Protein AF-A0A3D2V250-F1 (afdb_monomer_lite)

Secondary structure (DSSP, 8-state):
--------HHHHHHHHHHHHTSPPTTSPPP--EEE-TTS-EEEGGGGTTS----------

Radius of gyration: 16.75 Å; chains: 1; bounding box: 35×28×45 Å

Sequence (60 aa):
ISALFTLPVCAQQRRDQFAKNLPAVGAPLPNVEIFDDRGQVLPTEELKGNYTVLVFGCMT

pLDDT: mean 71.97, std 12.06, range [41.84, 85.56]

Foldseek 3Di:
DDDDDPDPPVVVVVVVVVVVPDDDVVGDDDFDFDADPVRDTDGCVVCPPPDDDDDDDDDD

Structure (mmCIF, N/CA/C/O backbone):
data_AF-A0A3D2V250-F1
#
_entry.id   AF-A0A3D2V250-F1
#
loop_
_atom_site.group_PDB
_atom_site.id
_atom_site.type_symbol
_atom_site.label_atom_id
_atom_site.label_alt_id
_atom_site.label_comp_id
_atom_site.label_asym_id
_atom_site.label_entity_id
_atom_site.label_seq_id
_atom_site.pdbx_PDB_ins_code
_atom_site.Cartn_x
_atom_site.Cartn_y
_atom_site.Cartn_z
_atom_site.occupancy
_atom_site.B_iso_or_equiv
_atom_site.auth_seq_id
_atom_site.auth_comp_id
_atom_site.auth_asym_id
_atom_site.auth_atom_id
_atom_site.pdbx_PDB_model_num
ATOM 1 N N . ILE A 1 1 ? 17.512 12.169 -35.567 1.00 47.72 1 ILE A N 1
ATOM 2 C CA . ILE A 1 1 ? 17.426 11.184 -34.462 1.00 47.72 1 ILE A CA 1
ATOM 3 C C . ILE A 1 1 ? 18.211 11.838 -33.326 1.00 47.72 1 ILE A C 1
ATOM 5 O O . ILE A 1 1 ? 19.417 11.919 -33.442 1.00 47.72 1 ILE A O 1
ATOM 9 N N . SER A 1 2 ? 17.648 12.621 -32.412 1.00 41.84 2 SER A N 1
ATOM 10 C CA . SER A 1 2 ? 16.596 12.277 -31.462 1.00 41.84 2 SER A CA 1
ATOM 11 C C . SER A 1 2 ? 16.042 13.577 -30.877 1.00 41.84 2 SER A C 1
ATOM 13 O O . SER A 1 2 ? 16.777 14.338 -30.254 1.00 41.84 2 SER A O 1
ATOM 15 N N . ALA A 1 3 ? 14.759 13.838 -31.091 1.00 48.69 3 ALA A N 1
ATOM 16 C CA . ALA A 1 3 ? 14.007 14.752 -30.249 1.00 48.69 3 ALA A CA 1
ATOM 17 C C . ALA A 1 3 ? 13.234 13.900 -29.236 1.00 48.69 3 ALA A C 1
ATOM 19 O O . ALA A 1 3 ? 12.807 12.801 -29.584 1.00 48.69 3 ALA A O 1
ATOM 20 N N . LEU A 1 4 ? 13.009 14.467 -28.048 1.00 59.72 4 LEU A N 1
ATOM 21 C CA . LEU A 1 4 ? 12.029 14.039 -27.044 1.00 59.72 4 LEU A CA 1
ATOM 22 C C . LEU A 1 4 ? 12.445 12.822 -26.209 1.00 59.72 4 LEU A C 1
ATOM 24 O O . LEU A 1 4 ? 12.352 11.701 -26.676 1.00 59.72 4 LEU A O 1
ATOM 28 N N . PHE A 1 5 ? 12.820 13.049 -24.946 1.00 46.06 5 PHE A N 1
ATOM 29 C CA . PHE A 1 5 ? 12.274 12.292 -23.806 1.00 46.06 5 PHE A CA 1
ATOM 30 C C . PHE A 1 5 ? 12.612 12.994 -22.477 1.00 46.06 5 PHE A C 1
ATOM 32 O O . PHE A 1 5 ? 13.122 12.397 -21.534 1.00 46.06 5 PHE A O 1
ATOM 39 N N . THR A 1 6 ? 12.317 14.292 -22.373 1.00 50.38 6 THR A N 1
ATOM 40 C CA . THR A 1 6 ? 12.254 14.946 -21.058 1.00 50.38 6 THR A CA 1
ATOM 41 C C . THR A 1 6 ? 10.896 14.613 -20.446 1.00 50.38 6 THR A C 1
ATOM 43 O O . THR A 1 6 ? 9.973 15.423 -20.463 1.00 50.38 6 THR A O 1
ATOM 46 N N . LEU A 1 7 ? 10.735 13.379 -19.960 1.00 53.50 7 LEU A N 1
ATOM 47 C CA . LEU A 1 7 ? 9.659 13.087 -19.016 1.00 53.50 7 LEU A CA 1
ATOM 48 C C . LEU A 1 7 ? 9.889 13.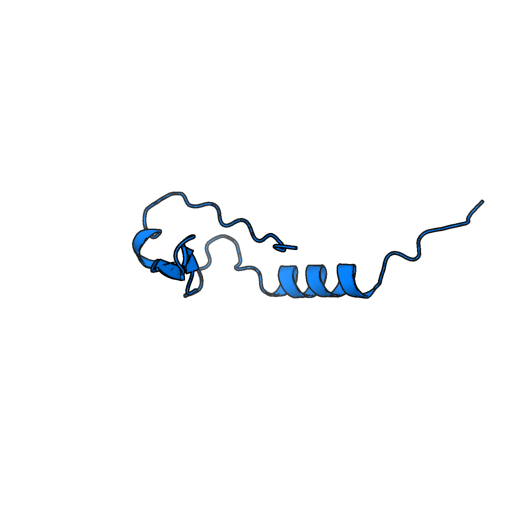925 -17.750 1.00 53.50 7 LEU A C 1
ATOM 50 O O . LEU A 1 7 ? 11.042 14.167 -17.381 1.00 53.50 7 LEU A O 1
ATOM 54 N N . PRO A 1 8 ? 8.825 14.385 -17.071 1.00 51.38 8 PRO A N 1
ATOM 55 C CA . PRO A 1 8 ? 8.976 15.250 -15.916 1.00 51.38 8 PRO A CA 1
ATOM 56 C C . PRO A 1 8 ? 9.706 14.467 -14.825 1.00 51.38 8 PRO A C 1
ATOM 58 O O . PRO A 1 8 ? 9.178 13.489 -14.291 1.00 51.38 8 PRO A O 1
ATOM 61 N N . VAL A 1 9 ? 10.915 14.914 -14.477 1.00 56.91 9 VAL A N 1
ATOM 62 C CA . VAL A 1 9 ? 11.753 14.349 -13.404 1.00 56.91 9 VAL A CA 1
ATOM 63 C C . VAL A 1 9 ? 10.946 14.152 -12.106 1.00 56.91 9 VAL A C 1
ATOM 65 O O . VAL A 1 9 ? 11.142 13.180 -11.380 1.00 56.91 9 VAL A O 1
ATOM 68 N N . CYS A 1 10 ? 9.939 15.002 -11.879 1.00 51.78 10 CYS A N 1
ATOM 69 C CA . CYS A 1 10 ? 9.022 14.947 -10.743 1.00 51.78 10 CYS A CA 1
ATOM 70 C C . CYS A 1 10 ? 8.168 13.664 -10.666 1.00 51.78 10 CYS A C 1
ATOM 72 O O . CYS A 1 10 ? 7.890 13.183 -9.568 1.00 51.78 10 CYS A O 1
ATOM 74 N N . ALA A 1 11 ? 7.739 13.091 -11.796 1.00 58.72 11 ALA A N 1
ATOM 75 C CA . ALA A 1 11 ? 6.904 11.882 -11.805 1.00 58.72 11 ALA A CA 1
ATOM 76 C C . ALA A 1 11 ? 7.724 10.592 -11.635 1.00 58.72 11 ALA A C 1
ATOM 78 O O . ALA A 1 11 ? 7.209 9.585 -11.146 1.00 58.72 11 ALA A O 1
ATOM 79 N N . GLN A 1 12 ? 8.996 10.615 -12.038 1.00 59.16 12 GLN A N 1
ATOM 80 C CA . GLN A 1 12 ? 9.923 9.503 -11.831 1.00 59.16 12 GLN A CA 1
ATOM 81 C C . GLN A 1 12 ? 10.389 9.458 -10.368 1.00 59.16 12 GLN A C 1
ATOM 83 O O . GLN A 1 12 ? 10.305 8.416 -9.726 1.00 59.16 12 GLN A O 1
ATOM 88 N N . GLN A 1 13 ? 10.746 10.612 -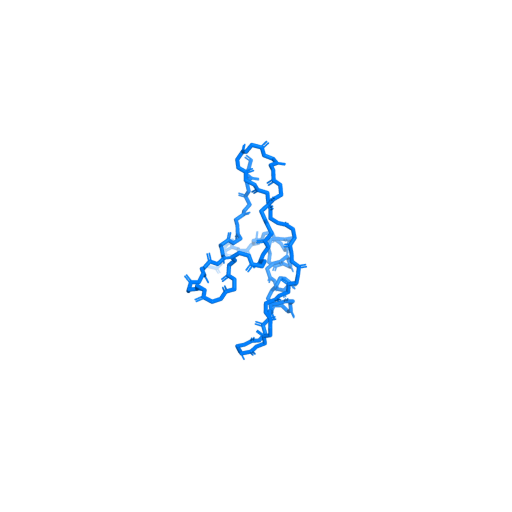9.796 1.00 60.16 13 GLN A N 1
ATOM 89 C CA . GLN A 1 13 ? 11.265 10.702 -8.430 1.00 60.16 13 GLN A CA 1
ATOM 90 C C . GLN A 1 13 ? 10.260 10.232 -7.361 1.00 60.16 13 GLN A C 1
ATOM 92 O O . GLN A 1 13 ? 10.653 9.560 -6.408 1.00 60.16 13 GLN A O 1
ATOM 97 N N . ARG A 1 14 ? 8.955 10.512 -7.530 1.00 65.88 14 ARG A N 1
ATOM 98 C CA . ARG A 1 14 ? 7.910 9.993 -6.621 1.00 65.88 14 ARG A CA 1
ATOM 99 C C . ARG A 1 14 ? 7.743 8.476 -6.707 1.00 65.88 14 ARG A C 1
ATOM 101 O O . ARG A 1 14 ? 7.520 7.844 -5.680 1.00 65.88 14 ARG A O 1
ATOM 108 N N . ARG A 1 15 ? 7.875 7.886 -7.901 1.00 66.12 15 ARG A N 1
ATOM 109 C CA . ARG A 1 15 ? 7.816 6.425 -8.070 1.00 66.12 15 ARG A CA 1
ATOM 110 C C . ARG A 1 15 ? 9.005 5.737 -7.411 1.00 66.12 15 ARG A C 1
ATOM 112 O O . ARG A 1 15 ? 8.808 4.763 -6.694 1.00 66.12 15 ARG A O 1
ATOM 119 N N . ASP A 1 16 ? 10.206 6.279 -7.583 1.00 70.00 16 ASP A N 1
ATOM 120 C CA . ASP A 1 16 ? 11.418 5.695 -6.998 1.00 70.00 16 ASP A CA 1
ATOM 121 C C . ASP A 1 16 ? 11.429 5.808 -5.464 1.00 70.00 16 ASP A C 1
ATOM 123 O O . ASP A 1 16 ? 11.884 4.898 -4.773 1.00 70.00 16 ASP A O 1
ATOM 127 N N . GLN A 1 17 ? 10.895 6.902 -4.909 1.00 70.94 17 GLN A N 1
ATOM 128 C CA . GLN A 1 17 ? 10.689 7.033 -3.462 1.00 70.94 17 GLN A CA 1
ATOM 129 C C . GLN A 1 17 ? 9.611 6.078 -2.940 1.00 70.94 17 GLN A C 1
ATOM 131 O O . GLN A 1 17 ? 9.801 5.472 -1.890 1.00 70.94 17 GLN A O 1
ATOM 136 N N . PHE A 1 18 ? 8.511 5.906 -3.676 1.00 71.38 18 PHE A N 1
ATOM 137 C CA . PHE A 1 18 ? 7.462 4.957 -3.314 1.00 71.38 18 PHE A CA 1
ATOM 138 C C . PHE A 1 18 ? 7.995 3.520 -3.288 1.00 71.38 18 PHE A C 1
ATOM 140 O O . PHE A 1 18 ? 7.807 2.819 -2.300 1.00 71.38 18 PHE A O 1
ATOM 147 N N . ALA A 1 19 ? 8.751 3.116 -4.314 1.00 72.50 19 ALA A N 1
ATOM 148 C CA . ALA A 1 19 ? 9.344 1.784 -4.406 1.00 72.50 19 ALA A CA 1
ATOM 149 C C . ALA A 1 19 ? 10.290 1.457 -3.237 1.00 72.50 19 ALA A C 1
ATOM 151 O O . ALA A 1 19 ? 10.332 0.316 -2.786 1.00 72.50 19 ALA A O 1
ATOM 152 N N . LYS A 1 20 ? 11.020 2.452 -2.715 1.00 75.44 20 LYS A N 1
ATOM 1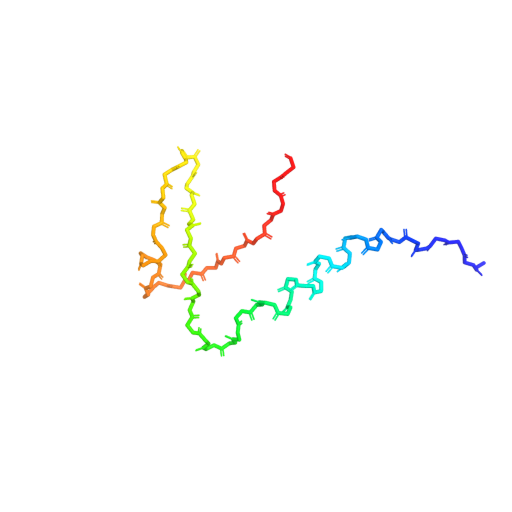53 C CA . LYS A 1 20 ? 11.915 2.284 -1.555 1.00 75.44 20 LYS A CA 1
ATOM 154 C C . LYS A 1 20 ? 11.178 2.041 -0.239 1.00 75.44 20 LYS A C 1
ATOM 156 O O . LYS A 1 20 ? 11.754 1.443 0.662 1.00 75.44 20 LYS A O 1
ATOM 161 N N . ASN A 1 21 ? 9.935 2.503 -0.138 1.00 76.12 21 ASN A N 1
ATOM 162 C CA . ASN A 1 21 ? 9.119 2.400 1.070 1.00 76.12 21 ASN A CA 1
ATOM 163 C C . ASN A 1 21 ? 8.096 1.258 0.991 1.00 76.12 21 ASN A C 1
ATOM 165 O O . ASN A 1 21 ? 7.262 1.121 1.886 1.00 76.12 21 ASN A O 1
ATOM 169 N N . LEU A 1 22 ? 8.136 0.451 -0.075 1.00 78.38 22 LEU A N 1
ATOM 170 C CA . LEU A 1 22 ? 7.279 -0.719 -0.184 1.00 78.38 22 LEU A CA 1
ATOM 171 C C . LEU A 1 22 ? 7.698 -1.776 0.845 1.00 78.38 22 LEU A C 1
ATOM 173 O O . LEU A 1 22 ? 8.893 -2.054 0.993 1.00 78.38 22 LEU A O 1
ATOM 177 N N . PRO A 1 23 ? 6.733 -2.398 1.539 1.00 79.12 23 PRO A N 1
ATOM 178 C CA . PRO A 1 23 ? 7.032 -3.521 2.409 1.00 79.12 23 PRO A CA 1
ATOM 179 C C . PRO A 1 23 ? 7.627 -4.671 1.589 1.00 79.12 23 PRO A C 1
ATOM 181 O O . PRO A 1 23 ? 7.180 -4.971 0.479 1.00 79.12 23 PRO A O 1
ATOM 184 N N . ALA A 1 24 ? 8.649 -5.322 2.144 1.00 82.44 24 ALA A N 1
ATOM 185 C CA . ALA A 1 24 ? 9.230 -6.512 1.540 1.00 82.44 24 ALA A CA 1
ATOM 186 C C . ALA A 1 24 ? 8.222 -7.674 1.542 1.00 82.44 24 ALA A C 1
ATOM 188 O O . ALA A 1 24 ? 7.317 -7.738 2.376 1.00 82.44 24 ALA A O 1
ATOM 189 N N . VAL A 1 25 ? 8.398 -8.633 0.632 1.00 81.44 25 VAL A N 1
ATOM 190 C CA . VAL A 1 25 ? 7.575 -9.850 0.615 1.00 81.44 25 VAL A CA 1
ATOM 191 C C . VAL A 1 25 ? 7.732 -10.591 1.947 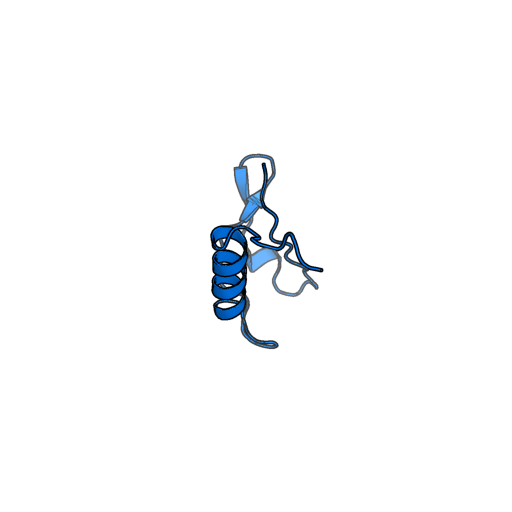1.00 81.44 25 VAL A C 1
ATOM 193 O O . VAL A 1 25 ? 8.849 -10.871 2.377 1.00 81.44 25 VAL A O 1
ATOM 196 N N . GLY A 1 26 ? 6.608 -10.893 2.601 1.00 81.19 26 GLY A N 1
ATOM 197 C CA . GLY A 1 26 ? 6.575 -11.537 3.919 1.00 81.19 26 GLY A CA 1
ATOM 198 C C . GLY A 1 26 ? 6.730 -10.581 5.108 1.00 81.19 26 GLY A C 1
ATOM 199 O O . GLY A 1 26 ? 6.585 -11.020 6.247 1.00 81.19 26 GLY A O 1
ATOM 200 N N . ALA A 1 27 ? 6.982 -9.288 4.875 1.00 82.56 27 ALA A N 1
ATOM 201 C CA . ALA A 1 27 ? 6.915 -8.286 5.931 1.00 82.56 27 ALA A CA 1
ATOM 202 C C . ALA A 1 27 ? 5.456 -8.081 6.386 1.00 82.56 27 ALA A C 1
ATOM 204 O O . ALA A 1 27 ? 4.534 -8.209 5.572 1.00 82.56 27 ALA A O 1
ATOM 205 N N . PRO A 1 28 ? 5.222 -7.754 7.671 1.00 79.25 28 PRO A N 1
ATOM 206 C CA . PRO A 1 28 ? 3.889 -7.405 8.137 1.00 79.25 28 PRO A CA 1
ATOM 207 C C . PRO A 1 28 ? 3.367 -6.184 7.376 1.00 79.25 28 PRO A C 1
ATOM 209 O O . PRO A 1 28 ? 4.116 -5.250 7.078 1.00 79.25 28 PRO A O 1
ATOM 212 N N . LEU A 1 29 ? 2.068 -6.194 7.074 1.00 77.00 29 LEU A N 1
ATOM 213 C CA . LEU A 1 29 ? 1.404 -5.057 6.450 1.00 77.00 29 LEU A CA 1
ATOM 214 C C . LEU A 1 29 ? 1.509 -3.836 7.388 1.00 77.00 29 LEU A C 1
ATOM 216 O O . LEU A 1 29 ? 1.239 -3.985 8.586 1.00 77.00 29 LEU A O 1
ATOM 220 N N . PRO A 1 30 ? 1.919 -2.653 6.892 1.00 74.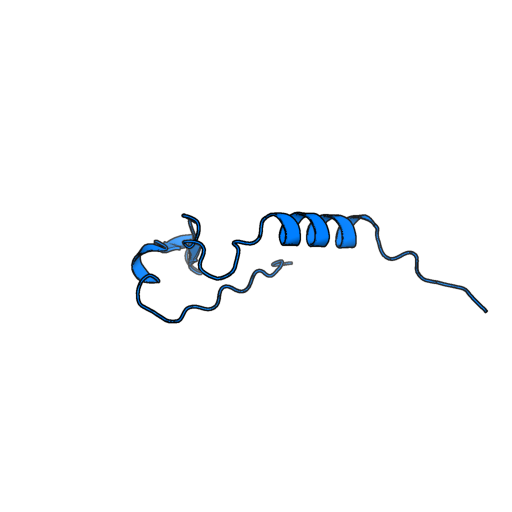44 30 PRO A N 1
ATOM 221 C CA . PRO A 1 30 ? 2.013 -1.462 7.724 1.00 74.44 30 PRO A CA 1
ATOM 222 C C . PRO A 1 30 ? 0.634 -1.071 8.256 1.00 74.44 30 PRO A C 1
ATOM 224 O O . PRO A 1 30 ? -0.381 -1.284 7.592 1.00 74.44 30 PRO A O 1
ATOM 227 N N . ASN A 1 31 ? 0.604 -0.475 9.449 1.00 75.31 31 ASN A N 1
ATOM 228 C CA . ASN A 1 31 ? -0.629 0.076 9.989 1.00 75.31 31 ASN A CA 1
ATOM 229 C C . ASN A 1 31 ? -0.965 1.360 9.221 1.00 75.31 31 ASN A C 1
ATOM 231 O O . ASN A 1 31 ? -0.318 2.388 9.419 1.00 75.31 31 ASN A O 1
ATOM 235 N N . VAL A 1 32 ? -1.910 1.263 8.290 1.00 76.56 32 VAL A N 1
ATOM 236 C CA . VAL A 1 32 ? -2.381 2.378 7.468 1.00 76.56 32 VAL A CA 1
ATOM 237 C C . VAL A 1 32 ? -3.854 2.626 7.758 1.00 76.56 32 VAL A C 1
ATOM 239 O O . VAL A 1 32 ? -4.633 1.686 7.909 1.00 76.56 32 VAL A O 1
ATOM 242 N N . GLU A 1 33 ? -4.234 3.896 7.844 1.00 78.94 33 GLU A N 1
ATOM 243 C CA . GLU A 1 33 ? -5.636 4.298 7.913 1.00 78.94 33 GLU A CA 1
ATOM 244 C C . GLU A 1 33 ? -6.160 4.425 6.483 1.00 78.94 33 GLU A C 1
ATOM 246 O O . GLU A 1 33 ? -5.658 5.225 5.690 1.00 78.94 33 GLU A O 1
ATOM 251 N N . ILE A 1 34 ? -7.129 3.582 6.136 1.00 82.75 34 ILE A N 1
ATOM 252 C CA . ILE A 1 34 ? -7.799 3.598 4.836 1.00 82.75 34 ILE A CA 1
ATOM 253 C C . ILE A 1 34 ? -9.159 4.253 5.050 1.00 82.75 34 ILE A C 1
ATOM 255 O O . ILE A 1 34 ? -9.777 4.054 6.091 1.00 82.75 34 ILE A O 1
ATOM 259 N N . PHE A 1 35 ? -9.624 5.034 4.081 1.00 83.44 35 PHE A N 1
ATOM 260 C CA . PHE A 1 35 ? -10.949 5.643 4.122 1.00 83.44 35 PHE A CA 1
ATOM 261 C C . PHE A 1 35 ? -11.824 5.053 3.020 1.00 83.44 35 PHE A C 1
ATOM 263 O O . PHE A 1 35 ? -11.340 4.814 1.911 1.00 83.44 35 PHE A O 1
ATOM 270 N N . ASP A 1 36 ? -13.095 4.807 3.329 1.00 82.44 36 ASP A N 1
ATOM 271 C CA . ASP A 1 36 ? -14.092 4.424 2.332 1.00 82.44 36 ASP A CA 1
ATOM 272 C C . ASP A 1 36 ? -14.566 5.634 1.499 1.00 82.44 36 ASP A C 1
ATOM 274 O O . ASP A 1 36 ? -14.136 6.776 1.688 1.00 82.44 36 ASP A O 1
ATOM 278 N N . ASP A 1 37 ? -15.478 5.388 0.559 1.00 82.62 37 ASP A N 1
ATOM 279 C CA . ASP A 1 37 ? -16.084 6.411 -0.302 1.00 82.62 37 ASP A CA 1
ATOM 280 C C . ASP A 1 37 ? -16.911 7.459 0.465 1.00 82.62 37 ASP A C 1
ATOM 282 O O . ASP A 1 37 ? -17.224 8.525 -0.068 1.00 82.62 37 ASP A O 1
ATOM 286 N N . ARG A 1 38 ? -17.251 7.175 1.723 1.00 84.88 38 ARG A N 1
ATOM 287 C CA . ARG A 1 38 ? -17.994 8.047 2.639 1.00 84.88 38 ARG A CA 1
ATOM 288 C C . ARG A 1 38 ? -17.074 8.762 3.630 1.00 84.88 38 ARG A C 1
ATOM 290 O O . ARG A 1 38 ? -17.570 9.531 4.454 1.00 84.88 38 ARG A O 1
ATOM 297 N N . GLY A 1 39 ? -15.761 8.536 3.550 1.00 83.50 39 GLY A N 1
ATOM 298 C CA . GLY A 1 39 ? -14.765 9.101 4.456 1.00 83.50 39 GLY A CA 1
ATOM 299 C C . GLY A 1 39 ? -14.709 8.424 5.826 1.00 83.50 39 GLY A C 1
ATOM 300 O O . GLY A 1 39 ? -14.159 9.007 6.758 1.00 83.50 39 GLY A O 1
ATOM 301 N N . GLN A 1 40 ? -15.277 7.226 5.977 1.00 84.06 40 GLN A N 1
ATOM 302 C CA . GLN A 1 40 ? -15.162 6.443 7.205 1.00 84.06 40 GLN A CA 1
ATOM 303 C C . GLN A 1 40 ? -13.852 5.670 7.233 1.00 84.06 40 GLN A C 1
ATOM 305 O O . GLN A 1 40 ? -13.400 5.156 6.211 1.00 84.06 40 GLN A O 1
ATOM 310 N N . VAL A 1 41 ? -13.259 5.570 8.422 1.00 85.56 41 VAL A N 1
ATOM 311 C CA . VAL A 1 41 ? -12.037 4.791 8.632 1.00 85.56 41 VAL A CA 1
ATOM 312 C C . VAL A 1 41 ? -12.357 3.309 8.474 1.00 85.56 41 VAL A C 1
ATOM 314 O O . VAL A 1 41 ? -13.182 2.764 9.206 1.00 85.56 41 VAL A O 1
ATOM 317 N N . LEU A 1 42 ? -11.663 2.660 7.547 1.00 80.88 42 LEU A N 1
ATOM 318 C CA . LEU A 1 42 ? -11.635 1.219 7.379 1.00 80.88 42 LEU A CA 1
ATOM 319 C C . LEU A 1 42 ? -10.346 0.692 8.027 1.00 80.88 42 LEU A C 1
ATOM 321 O O . LEU A 1 42 ? -9.247 0.961 7.523 1.00 80.88 42 LEU A O 1
ATOM 325 N N . PRO A 1 43 ? -10.444 -0.016 9.165 1.00 76.56 43 PRO A N 1
ATOM 326 C CA . PRO A 1 43 ? -9.272 -0.502 9.870 1.00 76.56 43 PRO A CA 1
ATOM 327 C C . PRO A 1 43 ? -8.607 -1.631 9.079 1.00 76.56 43 PRO A C 1
ATOM 329 O O . PRO A 1 43 ? -9.235 -2.607 8.667 1.00 76.56 43 PRO A O 1
ATOM 332 N N . THR A 1 44 ? -7.292 -1.523 8.905 1.00 75.81 44 THR A N 1
ATOM 333 C CA . THR A 1 44 ? -6.486 -2.515 8.179 1.00 75.81 44 THR A CA 1
ATOM 334 C C . THR A 1 44 ? -6.487 -3.886 8.879 1.00 75.81 44 THR A C 1
ATOM 336 O O . THR A 1 44 ? -6.181 -4.911 8.269 1.00 75.81 44 THR A O 1
ATOM 339 N N . GLU A 1 45 ? -6.886 -3.946 10.153 1.00 77.88 45 GLU A N 1
ATOM 340 C CA . GLU A 1 45 ? -7.164 -5.172 10.906 1.00 77.88 45 GLU A CA 1
ATOM 341 C C . GLU A 1 45 ? -8.191 -6.076 10.227 1.00 77.88 45 GLU A C 1
ATOM 343 O O . GLU A 1 45 ? -8.007 -7.290 10.237 1.00 77.88 45 GLU A O 1
ATOM 348 N N . GLU A 1 46 ? -9.228 -5.509 9.611 1.00 77.25 46 GLU A N 1
ATOM 349 C CA . GLU A 1 46 ? -10.276 -6.280 8.926 1.00 77.25 46 GLU A CA 1
ATOM 350 C C . GLU A 1 46 ? -9.753 -6.980 7.660 1.00 77.25 46 GLU A C 1
ATOM 352 O O . GLU A 1 46 ? -10.317 -7.971 7.192 1.00 77.25 46 GLU A O 1
ATOM 357 N N . LEU A 1 47 ? -8.624 -6.506 7.127 1.00 77.75 47 LEU A N 1
ATOM 358 C CA . LEU A 1 47 ? -7.947 -7.095 5.972 1.00 77.75 47 LEU A CA 1
ATOM 359 C C . LEU A 1 47 ? -7.033 -8.264 6.376 1.00 77.75 47 LEU A C 1
ATOM 361 O O . LEU A 1 47 ? -6.625 -9.058 5.523 1.00 77.75 47 LEU A O 1
ATOM 365 N N . LYS A 1 48 ? -6.703 -8.404 7.670 1.00 77.88 48 LYS A N 1
ATOM 366 C CA . LYS A 1 48 ? -5.839 -9.482 8.172 1.00 77.88 48 LYS A CA 1
ATOM 367 C C . LYS A 1 48 ? -6.568 -10.825 8.063 1.00 77.88 48 LYS A C 1
ATOM 369 O O . LYS A 1 48 ? -7.706 -10.971 8.488 1.00 77.88 48 LYS A O 1
ATOM 374 N N . GLY A 1 49 ? -5.889 -11.827 7.505 1.00 81.56 49 GLY A N 1
ATOM 375 C CA . GLY A 1 49 ? -6.461 -13.160 7.262 1.00 81.56 49 GLY A CA 1
ATOM 376 C C . GLY A 1 49 ? -7.158 -13.313 5.907 1.00 81.56 49 GLY A C 1
ATOM 377 O O . GLY A 1 49 ? -7.417 -14.441 5.496 1.00 81.56 49 GLY A O 1
ATOM 378 N N . ASN A 1 50 ? -7.371 -12.213 5.177 1.00 81.38 50 ASN A N 1
ATOM 379 C CA . ASN A 1 50 ? -7.912 -12.217 3.821 1.00 81.38 50 ASN A CA 1
ATOM 380 C C . ASN A 1 50 ? -6.811 -11.939 2.7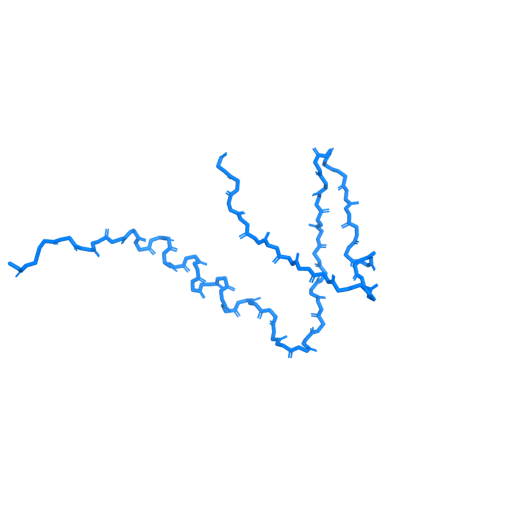89 1.00 81.38 50 ASN A C 1
ATOM 382 O O . ASN A 1 50 ? -5.888 -11.157 3.032 1.00 81.38 50 ASN A O 1
ATOM 386 N N . TYR A 1 51 ? -6.913 -12.553 1.606 1.00 82.38 51 TYR A N 1
ATOM 387 C CA . TYR A 1 51 ? -6.044 -12.197 0.484 1.00 82.38 51 TYR A CA 1
ATOM 388 C C . TYR A 1 51 ? -6.464 -10.829 -0.060 1.00 82.38 51 TYR A C 1
ATOM 390 O O . TYR A 1 51 ? -7.503 -10.700 -0.704 1.00 82.38 51 TYR A O 1
ATOM 398 N N . THR A 1 52 ? -5.654 -9.812 0.222 1.00 81.19 52 THR A N 1
ATOM 399 C CA . THR A 1 52 ? -5.981 -8.412 -0.058 1.00 81.19 52 THR A CA 1
ATOM 400 C C . THR A 1 52 ? -4.957 -7.804 -1.010 1.00 81.19 52 THR A C 1
ATOM 402 O O . THR A 1 52 ? -3.752 -7.938 -0.801 1.00 81.19 52 THR A O 1
ATOM 405 N N . VAL A 1 53 ? -5.433 -7.103 -2.042 1.00 82.94 53 VAL A N 1
ATOM 406 C CA . VAL A 1 53 ? -4.595 -6.364 -2.997 1.00 82.94 53 VAL A CA 1
ATOM 407 C C . VAL A 1 53 ? -4.802 -4.869 -2.779 1.00 82.94 53 VAL A C 1
ATOM 409 O O . VAL A 1 53 ? -5.904 -4.363 -2.976 1.00 82.94 53 VAL A O 1
ATOM 412 N N . LEU A 1 54 ? -3.741 -4.159 -2.390 1.00 80.31 54 LEU A N 1
ATOM 413 C CA . LEU A 1 54 ? -3.758 -2.703 -2.236 1.00 80.31 54 LEU A CA 1
ATOM 414 C C . LEU A 1 54 ? -3.246 -2.040 -3.516 1.00 80.31 54 LEU A C 1
ATOM 416 O O . LEU A 1 54 ? -2.100 -2.248 -3.917 1.00 80.31 54 LEU A O 1
ATOM 420 N N . VAL A 1 55 ? -4.094 -1.231 -4.149 1.00 81.56 55 VAL A N 1
ATOM 421 C CA . VAL A 1 55 ? -3.754 -0.486 -5.365 1.00 81.56 55 VAL A CA 1
ATOM 422 C C . VAL A 1 55 ? -3.679 0.996 -5.030 1.00 81.56 55 VAL A C 1
ATOM 424 O O . VAL A 1 55 ? -4.677 1.616 -4.678 1.00 81.56 55 VAL A O 1
ATOM 427 N N . PHE A 1 56 ? -2.488 1.576 -5.164 1.00 77.88 56 PHE A N 1
ATOM 428 C CA . PHE A 1 56 ? -2.271 3.004 -4.957 1.00 77.88 56 PHE A CA 1
ATOM 429 C C . PHE A 1 56 ? -2.361 3.735 -6.298 1.00 77.88 56 PHE A C 1
ATOM 431 O O . PHE A 1 56 ? -1.495 3.587 -7.161 1.00 77.88 56 PHE A O 1
ATOM 438 N N . GLY A 1 57 ? -3.424 4.518 -6.470 1.00 75.50 57 GLY A N 1
ATOM 439 C CA . GLY A 1 57 ? -3.627 5.410 -7.608 1.00 75.50 57 GLY A CA 1
ATOM 440 C C . GLY A 1 57 ? -3.594 6.874 -7.180 1.00 75.50 57 GLY A C 1
ATOM 441 O O . GLY A 1 57 ? -3.806 7.203 -6.017 1.00 75.50 57 GLY A O 1
ATOM 442 N N . CYS A 1 58 ? -3.338 7.770 -8.128 1.00 71.75 58 CYS A N 1
ATOM 443 C CA . CYS A 1 58 ? -3.594 9.191 -7.925 1.00 71.75 58 CYS A CA 1
ATOM 444 C C . CYS A 1 58 ? -5.051 9.456 -8.318 1.00 71.75 58 CYS A C 1
ATOM 446 O O . CYS A 1 58 ? -5.390 9.273 -9.486 1.00 71.75 58 CYS A O 1
ATOM 448 N N . MET A 1 59 ? -5.898 9.876 -7.377 1.00 58.56 59 MET A N 1
ATOM 449 C CA . MET A 1 59 ? -7.156 10.534 -7.740 1.00 58.56 59 MET A CA 1
ATOM 450 C C . MET A 1 59 ? -6.799 11.916 -8.296 1.00 58.56 59 MET A C 1
ATOM 452 O O . MET A 1 59 ? -6.063 12.664 -7.651 1.00 58.56 59 MET A O 1
ATOM 456 N N . THR A 1 60 ? -7.223 12.194 -9.527 1.00 48.84 60 THR A N 1
ATOM 457 C CA . THR A 1 60 ? -7.085 13.499 -10.192 1.00 48.84 60 THR A CA 1
ATOM 458 C C . THR A 1 60 ? -8.223 14.424 -9.817 1.00 48.84 60 THR A C 1
ATOM 460 O O . THR A 1 60 ? -9.369 13.919 -9.828 1.00 48.84 60 THR A O 1
#